Protein AF-A0A0J7MMY6-F1 (afdb_monomer_lite)

Secondary structure (DSSP, 8-state):
---HHHHHHHHHHHHHHHHHHHHHHHHHHHHHHHHTSSS--HHHHHHHHHHHHHHHHHHHHHHHHHHHHHHHS-HHHHHHHHHHHHHHH--

Organism: Lasius niger (NCBI:txid67767)

Foldseek 3Di:
DPDVVLVVVLVVLVVVLVVLVVVLVVLVVVLVVLVPDPDDDPVSVVVNVVSVVSNVVSVVVNVVSLVVSCVSDDPVVNVVVVVVVVVVVVD

Sequence (91 aa):
MANENETLELEKLKERREIILAKVNELISEVRNLVLKEELNDDEKEQLQCLENNIHRKENEISKVTTTIQDMIPVG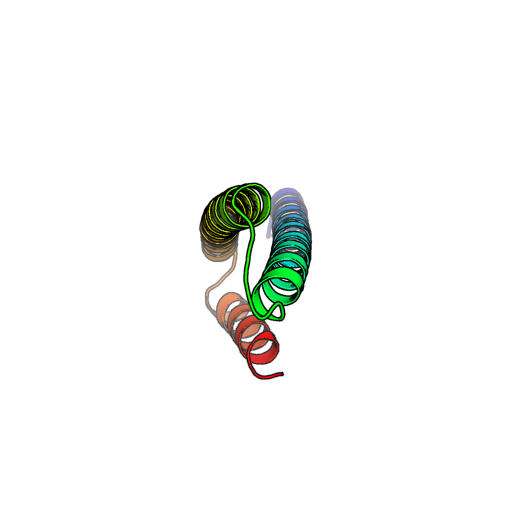ELKQDMDKMDQFQEK

Structure (mmCIF, N/CA/C/O backbone):
data_AF-A0A0J7MMY6-F1
#
_entry.id   AF-A0A0J7MMY6-F1
#
loop_
_atom_site.group_PDB
_atom_site.id
_atom_site.type_symbol
_atom_site.label_atom_id
_atom_site.label_alt_id
_atom_site.label_comp_id
_atom_site.label_asym_id
_atom_site.label_entity_id
_atom_site.label_seq_id
_atom_site.pdbx_PDB_ins_code
_atom_site.Cartn_x
_atom_site.Cartn_y
_atom_site.Cartn_z
_atom_site.occupancy
_atom_site.B_iso_or_equiv
_atom_site.auth_seq_id
_atom_site.auth_comp_id
_atom_site.auth_asym_id
_atom_site.auth_atom_id
_atom_site.pdbx_PDB_model_num
ATOM 1 N N . MET A 1 1 ? 19.129 -1.316 -28.855 1.00 50.06 1 MET A N 1
ATOM 2 C CA . MET A 1 1 ? 19.568 -2.073 -27.668 1.00 50.06 1 MET A CA 1
ATOM 3 C C . MET A 1 1 ? 18.925 -1.379 -26.491 1.00 50.06 1 MET A C 1
ATOM 5 O O . MET A 1 1 ? 19.147 -0.181 -26.377 1.00 50.06 1 MET A O 1
ATOM 9 N N . ALA A 1 2 ? 18.065 -2.061 -25.729 1.00 55.53 2 ALA A N 1
ATOM 10 C CA . ALA A 1 2 ? 17.617 -1.522 -24.445 1.00 55.53 2 ALA A CA 1
ATOM 11 C C . ALA A 1 2 ? 18.878 -1.218 -23.626 1.00 55.53 2 ALA A C 1
ATOM 13 O O . ALA A 1 2 ? 19.798 -2.040 -23.593 1.00 55.53 2 ALA A O 1
ATOM 14 N N . ASN A 1 3 ? 18.984 -0.000 -23.111 1.00 75.00 3 ASN A N 1
ATOM 15 C CA . ASN A 1 3 ? 20.185 0.449 -22.422 1.00 75.00 3 ASN A CA 1
ATOM 16 C C . ASN A 1 3 ? 20.264 -0.310 -21.083 1.00 75.00 3 ASN A C 1
ATOM 18 O O . ASN A 1 3 ? 19.260 -0.384 -20.379 1.00 75.00 3 ASN A O 1
ATOM 22 N N . GLU A 1 4 ? 21.410 -0.893 -20.709 1.00 74.62 4 GLU A N 1
ATOM 23 C CA . GLU A 1 4 ? 21.559 -1.628 -19.429 1.00 74.62 4 GLU A CA 1
ATOM 24 C C . GLU A 1 4 ? 21.081 -0.797 -18.225 1.00 74.62 4 GLU A C 1
ATOM 26 O O . GLU A 1 4 ? 20.520 -1.335 -17.270 1.00 74.62 4 GLU A O 1
ATOM 31 N N . ASN A 1 5 ? 21.221 0.528 -18.315 1.00 78.75 5 ASN A N 1
ATOM 32 C CA . ASN A 1 5 ? 20.703 1.474 -17.330 1.00 78.75 5 ASN A CA 1
ATOM 33 C C . ASN A 1 5 ? 19.170 1.448 -17.203 1.00 78.75 5 ASN A C 1
ATOM 35 O O . ASN A 1 5 ? 18.668 1.451 -16.084 1.00 78.75 5 ASN A O 1
ATOM 39 N N . GLU A 1 6 ? 18.430 1.376 -18.314 1.00 76.94 6 GLU A N 1
ATOM 40 C CA . GLU A 1 6 ? 16.957 1.309 -18.312 1.00 76.94 6 GLU A CA 1
ATOM 41 C C . GLU A 1 6 ? 16.470 -0.013 -17.708 1.00 76.94 6 GLU A C 1
ATOM 43 O O . GLU A 1 6 ? 15.486 -0.045 -16.974 1.00 76.94 6 GLU A O 1
ATOM 48 N N . THR A 1 7 ? 17.206 -1.101 -17.958 1.00 81.06 7 THR A N 1
ATOM 49 C CA . THR A 1 7 ? 16.898 -2.422 -17.387 1.00 81.06 7 THR A CA 1
ATOM 50 C C . THR A 1 7 ? 17.113 -2.431 -15.872 1.00 81.06 7 THR A C 1
ATOM 52 O O . THR A 1 7 ? 16.258 -2.897 -15.123 1.00 81.06 7 THR A O 1
ATOM 55 N N . LEU A 1 8 ? 18.232 -1.873 -15.399 1.00 86.56 8 LEU A N 1
ATOM 56 C CA . LEU A 1 8 ? 18.525 -1.772 -13.968 1.00 86.56 8 LEU A CA 1
ATOM 57 C C . LEU A 1 8 ? 17.532 -0.860 -13.232 1.00 86.56 8 LEU A C 1
ATOM 59 O O . LEU A 1 8 ? 17.164 -1.132 -12.090 1.00 86.56 8 LEU A O 1
ATOM 63 N N . GLU A 1 9 ? 17.120 0.239 -13.859 1.00 87.75 9 GLU A N 1
ATOM 64 C CA . GLU A 1 9 ? 16.152 1.173 -13.285 1.00 87.75 9 GLU A CA 1
ATOM 65 C C . GLU A 1 9 ? 14.753 0.554 -13.178 1.00 87.75 9 GLU A C 1
ATOM 67 O O . GLU A 1 9 ? 14.114 0.672 -12.130 1.00 87.75 9 GLU A O 1
ATOM 72 N N . LEU A 1 10 ? 14.326 -0.199 -14.196 1.00 86.44 10 LEU A N 1
ATOM 73 C CA . LEU A 1 10 ? 13.079 -0.959 -14.170 1.00 86.44 10 LEU A CA 1
ATOM 74 C C . LEU A 1 10 ? 13.044 -1.980 -13.021 1.00 86.44 10 LEU A C 1
ATOM 76 O O . LEU A 1 10 ? 12.053 -2.048 -12.293 1.00 86.44 10 LEU A O 1
ATOM 80 N N . GLU A 1 11 ? 14.118 -2.748 -12.819 1.00 87.88 11 GLU A N 1
ATOM 81 C CA . GLU A 1 11 ? 14.181 -3.734 -11.730 1.00 87.88 11 GLU A CA 1
ATOM 82 C C . GLU A 1 11 ? 14.128 -3.071 -10.346 1.00 87.88 11 GLU A C 1
ATOM 84 O O . GLU A 1 11 ? 13.386 -3.521 -9.474 1.00 87.88 11 GLU A O 1
ATOM 89 N N . LYS A 1 12 ? 14.801 -1.927 -10.159 1.00 89.69 12 LYS A N 1
ATOM 90 C CA . LYS A 1 12 ? 14.696 -1.144 -8.913 1.00 89.69 12 LYS A CA 1
ATOM 91 C C . LYS A 1 12 ? 13.277 -0.642 -8.650 1.00 89.69 12 LYS A C 1
ATOM 93 O O . LYS A 1 12 ? 12.837 -0.602 -7.501 1.00 89.69 12 LYS A O 1
ATOM 98 N N . LEU A 1 13 ? 12.559 -0.225 -9.692 1.00 87.31 13 LEU A N 1
ATOM 99 C CA . LEU A 1 13 ? 11.172 0.222 -9.561 1.00 87.31 13 LEU A CA 1
ATOM 100 C C . LEU A 1 13 ? 10.238 -0.936 -9.192 1.00 87.31 13 LEU A C 1
ATOM 102 O O . LEU A 1 13 ? 9.377 -0.759 -8.327 1.00 87.31 13 LEU A O 1
ATOM 106 N N . LYS A 1 14 ? 10.433 -2.121 -9.783 1.00 86.88 14 LYS A N 1
ATOM 107 C CA . LYS A 1 14 ? 9.686 -3.336 -9.422 1.00 86.88 14 LYS A CA 1
ATOM 108 C C . LYS A 1 14 ? 9.946 -3.752 -7.975 1.00 86.88 14 LYS A C 1
ATOM 110 O O . LYS A 1 14 ? 8.987 -3.937 -7.231 1.00 86.88 14 LYS A O 1
ATOM 115 N N . GLU A 1 15 ? 11.208 -3.799 -7.548 1.00 91.38 15 GLU A N 1
ATOM 116 C CA . GLU A 1 15 ? 11.579 -4.102 -6.158 1.00 91.38 15 GLU A CA 1
ATOM 117 C C . GLU A 1 15 ? 10.941 -3.096 -5.187 1.00 91.38 15 GLU A C 1
ATOM 119 O O . GLU A 1 15 ? 10.333 -3.465 -4.180 1.00 91.38 15 GLU A O 1
ATOM 124 N N . ARG A 1 16 ? 10.984 -1.799 -5.522 1.00 88.94 16 ARG A N 1
ATOM 125 C CA . ARG A 1 16 ? 10.313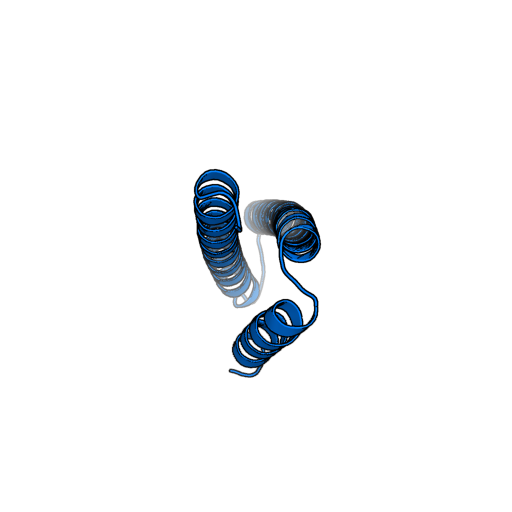 -0.764 -4.729 1.00 88.94 16 ARG A CA 1
ATOM 126 C C . ARG A 1 16 ? 8.804 -1.000 -4.637 1.00 88.94 16 ARG A C 1
ATOM 128 O O . ARG A 1 16 ? 8.244 -0.831 -3.554 1.00 88.94 16 ARG A O 1
ATOM 135 N N . ARG A 1 17 ? 8.141 -1.375 -5.737 1.00 89.00 17 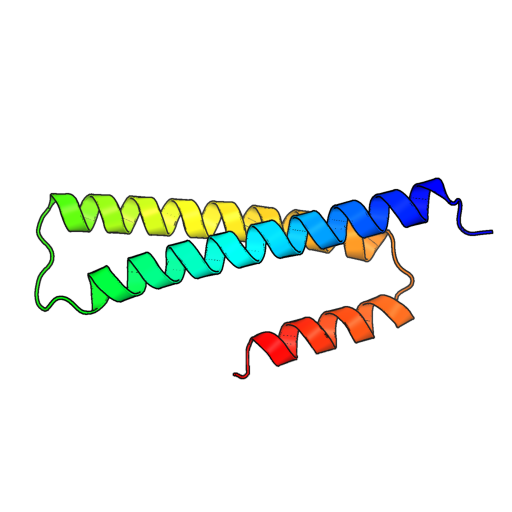ARG A N 1
ATOM 136 C CA . ARG A 1 17 ? 6.704 -1.697 -5.755 1.00 89.00 17 ARG A CA 1
ATOM 137 C C . ARG A 1 17 ? 6.387 -2.850 -4.803 1.00 89.00 17 ARG A C 1
ATOM 139 O O . ARG A 1 17 ? 5.464 -2.719 -4.003 1.00 89.00 17 ARG A O 1
ATOM 146 N N . GLU A 1 18 ? 7.168 -3.927 -4.838 1.00 87.81 18 GLU A N 1
ATOM 147 C CA . GLU A 1 18 ? 6.997 -5.086 -3.949 1.00 87.81 18 GLU A CA 1
ATOM 148 C C . GLU A 1 18 ? 7.156 -4.711 -2.471 1.00 87.81 18 GLU A C 1
ATOM 150 O O . GLU A 1 18 ? 6.319 -5.076 -1.644 1.00 87.81 18 GLU A O 1
ATOM 155 N N . ILE A 1 19 ? 8.160 -3.895 -2.138 1.00 91.00 19 ILE A N 1
ATOM 156 C CA . ILE A 1 19 ? 8.361 -3.392 -0.771 1.00 91.00 19 ILE A CA 1
ATOM 157 C C . ILE A 1 19 ? 7.158 -2.564 -0.297 1.00 91.00 19 ILE A C 1
ATOM 159 O O . ILE A 1 19 ? 6.769 -2.642 0.871 1.00 91.00 19 ILE A O 1
ATOM 163 N N . ILE A 1 20 ? 6.573 -1.733 -1.166 1.00 87.62 20 ILE A N 1
ATOM 164 C CA . ILE A 1 20 ? 5.402 -0.928 -0.797 1.00 87.62 20 ILE A CA 1
ATOM 165 C C . ILE A 1 20 ? 4.171 -1.823 -0.605 1.00 87.62 20 ILE A C 1
ATOM 167 O O . ILE A 1 20 ? 3.454 -1.637 0.376 1.00 87.62 20 ILE A O 1
ATOM 171 N N . LEU A 1 21 ? 3.950 -2.806 -1.483 1.00 87.38 21 LEU A N 1
ATOM 172 C CA . LEU A 1 21 ? 2.855 -3.776 -1.359 1.00 87.38 21 LEU A CA 1
ATOM 173 C C . LEU A 1 21 ? 2.944 -4.575 -0.052 1.00 87.38 21 LEU A C 1
ATOM 175 O O . LEU A 1 21 ? 1.944 -4.713 0.650 1.00 87.38 21 LEU A O 1
ATOM 179 N N . ALA A 1 22 ? 4.144 -5.028 0.324 1.00 88.75 22 ALA A N 1
ATOM 180 C CA . ALA A 1 22 ? 4.368 -5.707 1.599 1.00 88.75 22 ALA A CA 1
ATOM 181 C C . ALA A 1 22 ? 3.948 -4.833 2.795 1.00 88.75 22 ALA A C 1
ATOM 183 O O . ALA A 1 22 ? 3.210 -5.290 3.664 1.00 88.75 22 ALA A O 1
ATOM 184 N N . LYS A 1 23 ? 4.317 -3.546 2.786 1.00 89.44 23 LYS A N 1
ATOM 185 C CA . LYS A 1 23 ? 3.922 -2.586 3.833 1.00 89.44 23 LYS A CA 1
ATOM 186 C C . LYS A 1 23 ? 2.417 -2.338 3.877 1.00 89.44 23 LYS A C 1
ATOM 188 O O . LYS A 1 23 ? 1.860 -2.174 4.955 1.00 89.44 23 LYS A O 1
ATOM 193 N N . VAL A 1 24 ? 1.742 -2.297 2.727 1.00 89.25 24 VAL A N 1
ATOM 194 C CA . VAL A 1 24 ? 0.273 -2.192 2.695 1.00 89.25 24 VAL A CA 1
ATOM 195 C C . VAL A 1 24 ? -0.363 -3.418 3.345 1.00 89.25 24 VAL A C 1
ATOM 197 O O . VAL A 1 24 ? -1.269 -3.265 4.158 1.00 89.25 24 VAL A O 1
ATOM 200 N N . ASN A 1 25 ? 0.145 -4.619 3.064 1.00 86.31 25 ASN A N 1
ATOM 201 C CA . ASN A 1 25 ? -0.359 -5.851 3.673 1.00 86.31 25 ASN A CA 1
ATOM 202 C C . ASN A 1 25 ? -0.145 -5.897 5.196 1.00 86.31 25 ASN A C 1
ATOM 204 O O . ASN A 1 25 ? -1.021 -6.376 5.921 1.00 86.31 25 ASN A O 1
ATOM 208 N N . GLU A 1 26 ? 0.978 -5.374 5.694 1.00 91.38 26 GLU A N 1
ATOM 209 C CA . GLU A 1 26 ? 1.216 -5.193 7.134 1.00 91.38 26 GLU A CA 1
ATOM 210 C C . GLU A 1 26 ? 0.164 -4.261 7.752 1.00 91.38 26 GLU A C 1
ATOM 212 O O . GLU A 1 26 ? -0.523 -4.650 8.697 1.00 91.38 26 GLU A O 1
ATOM 217 N N . LEU A 1 27 ? -0.055 -3.082 7.157 1.00 89.94 27 LEU A N 1
ATOM 218 C CA . LEU A 1 27 ? -1.057 -2.118 7.631 1.00 89.94 27 LEU A CA 1
ATOM 219 C C . LEU A 1 27 ? -2.482 -2.692 7.599 1.00 89.94 27 LEU A C 1
ATOM 221 O O . LEU A 1 27 ? -3.243 -2.508 8.545 1.00 89.94 27 LEU A O 1
ATOM 225 N N . ILE A 1 28 ? -2.846 -3.428 6.545 1.00 88.88 28 ILE A N 1
ATOM 226 C CA . ILE A 1 28 ? -4.141 -4.122 6.456 1.00 88.88 28 ILE A CA 1
ATOM 227 C C . ILE A 1 28 ? -4.279 -5.158 7.576 1.00 88.88 28 ILE A C 1
ATOM 229 O O . ILE A 1 28 ? -5.360 -5.315 8.142 1.00 88.88 28 ILE A O 1
ATOM 233 N N . SER A 1 29 ? -3.201 -5.866 7.914 1.00 90.12 29 SER A N 1
ATOM 234 C CA . SER A 1 29 ? -3.209 -6.840 9.009 1.00 90.12 29 SER A CA 1
ATOM 235 C C . SER A 1 29 ? -3.436 -6.159 10.363 1.00 90.12 29 SER A C 1
ATOM 237 O O . SER A 1 29 ? -4.210 -6.659 11.178 1.00 90.12 29 SER A O 1
ATOM 239 N N . GLU A 1 30 ? -2.841 -4.985 10.582 1.00 90.88 30 GLU A N 1
ATOM 240 C CA . GLU A 1 30 ? -3.090 -4.165 11.774 1.00 90.88 30 GLU A CA 1
ATOM 241 C C . GLU A 1 30 ? -4.539 -3.663 11.841 1.00 90.88 30 GLU A C 1
ATOM 243 O O . GLU A 1 30 ? -5.183 -3.787 12.885 1.00 90.88 30 GLU A O 1
ATOM 248 N N . VAL A 1 31 ? -5.095 -3.188 10.720 1.00 90.62 31 VAL A N 1
ATOM 249 C CA . VAL A 1 31 ? -6.510 -2.790 10.628 1.00 90.62 31 VAL A CA 1
ATOM 250 C C . VAL A 1 31 ? -7.433 -3.964 10.950 1.00 90.62 31 VAL A C 1
ATOM 252 O O . VAL A 1 31 ? -8.358 -3.814 11.746 1.00 90.62 31 VAL A O 1
ATOM 255 N N . ARG A 1 32 ? -7.172 -5.155 10.394 1.00 88.56 32 ARG A N 1
ATOM 256 C CA . ARG A 1 32 ? -7.959 -6.367 10.683 1.00 88.56 32 ARG A CA 1
ATOM 257 C C . ARG A 1 32 ? -7.966 -6.689 12.176 1.00 88.56 32 ARG A C 1
ATOM 259 O O . ARG A 1 32 ? -9.023 -6.994 12.715 1.00 88.56 32 ARG A O 1
ATOM 266 N N . ASN A 1 33 ? -6.824 -6.573 12.854 1.00 88.94 33 ASN A N 1
ATOM 267 C CA . ASN A 1 33 ? -6.739 -6.818 14.296 1.00 88.94 33 ASN A CA 1
ATOM 268 C C . ASN A 1 33 ? -7.579 -5.833 15.120 1.00 88.94 33 ASN A C 1
ATOM 270 O O . ASN A 1 33 ? -8.122 -6.221 16.153 1.00 88.94 33 ASN A O 1
ATOM 274 N N . LEU A 1 34 ? -7.692 -4.576 14.680 1.00 88.81 34 LEU A N 1
ATOM 275 C CA . LEU A 1 34 ? -8.557 -3.591 15.329 1.00 88.81 34 LEU A CA 1
ATOM 276 C C . LEU A 1 34 ? -10.036 -3.887 15.053 1.00 88.81 34 LEU A C 1
ATOM 278 O O . LEU A 1 34 ? -10.820 -3.962 15.989 1.00 88.81 34 LEU A O 1
ATOM 282 N N . VAL A 1 35 ? -10.413 -4.144 13.799 1.00 85.94 35 VAL A N 1
ATOM 283 C CA . VAL A 1 35 ? -11.816 -4.379 13.401 1.00 85.94 35 VAL A CA 1
ATOM 284 C C . VAL A 1 35 ? -12.403 -5.675 13.991 1.00 85.94 35 VAL A C 1
ATOM 286 O O . VAL A 1 35 ? -13.618 -5.798 14.104 1.00 85.94 35 VAL A O 1
ATOM 289 N N . LEU A 1 36 ? -11.569 -6.634 14.411 1.00 87.94 36 LEU A N 1
ATOM 290 C CA . LEU A 1 36 ? -12.016 -7.845 15.117 1.00 87.94 36 LEU A CA 1
ATOM 291 C C . LEU A 1 36 ? -12.476 -7.596 16.566 1.00 87.94 36 LEU A C 1
ATOM 293 O O . LEU A 1 36 ? -13.027 -8.508 17.185 1.00 87.94 36 LEU A O 1
ATOM 297 N N . LYS A 1 37 ? -12.244 -6.406 17.127 1.00 87.94 37 LYS A N 1
ATOM 298 C CA . LYS A 1 37 ? -12.713 -6.042 18.471 1.00 87.94 37 LYS A CA 1
ATOM 299 C C . LYS A 1 37 ? -14.191 -5.649 18.426 1.00 87.94 37 LYS A C 1
ATOM 301 O O . LYS A 1 37 ? -14.621 -4.968 17.503 1.00 87.94 37 LYS A O 1
ATOM 306 N N . GLU A 1 38 ? -14.958 -6.049 19.442 1.00 84.38 38 GLU A N 1
ATOM 307 C CA . GLU A 1 38 ? -16.386 -5.695 19.549 1.00 84.38 38 GLU A CA 1
ATOM 308 C C . GLU A 1 38 ? -16.600 -4.181 19.716 1.00 84.38 38 GLU A C 1
ATOM 310 O O . GLU A 1 38 ? -17.526 -3.623 19.132 1.00 84.38 38 GLU A O 1
ATOM 315 N N . GLU A 1 39 ? -15.717 -3.509 20.459 1.00 90.06 39 GLU A N 1
ATOM 316 C CA . GLU A 1 39 ? -15.691 -2.054 20.611 1.00 90.06 39 GLU A CA 1
ATOM 317 C 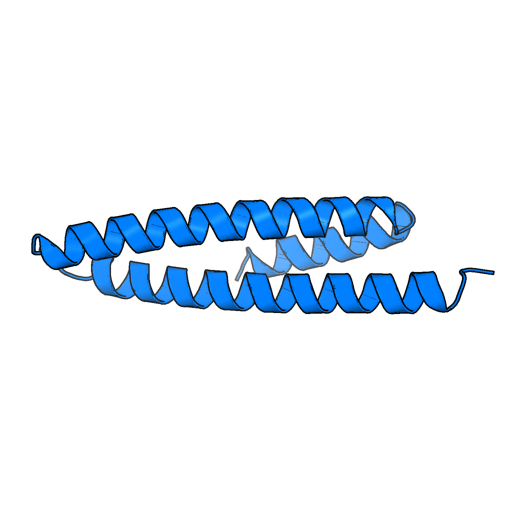C . GLU A 1 39 ? -14.247 -1.544 20.584 1.00 90.06 39 GLU A C 1
ATOM 319 O O . GLU A 1 39 ? -13.337 -2.186 21.113 1.00 90.06 39 GLU A O 1
ATOM 324 N N . LEU A 1 40 ? -14.054 -0.371 19.976 1.00 91.31 40 LEU A N 1
ATOM 325 C CA . LEU A 1 40 ? -12.787 0.357 19.979 1.00 91.31 40 LEU A CA 1
ATOM 326 C C . LEU A 1 40 ? -12.844 1.491 21.001 1.00 91.31 40 LEU A C 1
ATOM 328 O O . LEU A 1 40 ? -13.798 2.279 21.008 1.00 91.31 40 LEU A O 1
ATOM 332 N N . ASN A 1 41 ? -11.802 1.616 21.817 1.00 93.31 41 ASN A N 1
ATOM 333 C CA . ASN A 1 41 ? -11.600 2.809 22.636 1.00 93.31 41 ASN A CA 1
ATOM 334 C C . ASN A 1 41 ? -11.111 3.997 21.778 1.00 93.31 41 ASN A C 1
ATOM 336 O O . ASN A 1 41 ? -10.870 3.860 20.578 1.00 93.31 41 ASN A O 1
ATOM 340 N N . ASP A 1 42 ? -11.012 5.189 22.367 1.00 94.75 42 ASP A N 1
ATOM 341 C CA . ASP A 1 42 ? -10.690 6.400 21.602 1.00 94.75 42 ASP A CA 1
ATOM 342 C C . ASP A 1 42 ? -9.259 6.392 21.036 1.00 94.75 42 ASP A C 1
ATOM 344 O O . ASP A 1 42 ? -9.071 6.792 19.886 1.00 94.75 42 ASP A O 1
ATOM 348 N N . ASP A 1 43 ? -8.289 5.830 21.764 1.00 94.38 43 ASP A N 1
ATOM 349 C CA . ASP A 1 43 ? -6.913 5.656 21.276 1.00 94.38 43 ASP A CA 1
ATOM 350 C C . ASP A 1 43 ? -6.874 4.695 20.072 1.00 94.38 43 ASP A C 1
ATOM 352 O O . ASP A 1 43 ? -6.170 4.919 19.089 1.00 94.38 43 ASP A O 1
ATOM 356 N N . GLU A 1 44 ? -7.673 3.627 20.112 1.00 93.06 44 GLU A N 1
ATOM 357 C CA . GLU A 1 44 ? -7.776 2.644 19.031 1.00 93.06 44 GLU A CA 1
ATOM 358 C C . GLU A 1 44 ? -8.493 3.199 17.794 1.00 93.06 44 GLU A C 1
ATOM 360 O O . GLU A 1 44 ? -8.149 2.828 16.671 1.00 93.06 44 GLU A O 1
ATOM 365 N N . LYS A 1 45 ? -9.458 4.111 17.967 1.00 92.44 45 LYS A N 1
ATOM 366 C CA . LYS A 1 45 ? -10.076 4.844 16.847 1.00 92.44 45 LYS A CA 1
ATOM 367 C C . LYS A 1 45 ? -9.077 5.796 16.195 1.00 92.44 45 LYS A C 1
ATOM 369 O O . LYS A 1 45 ? -9.012 5.855 14.968 1.00 92.44 45 LYS A O 1
ATOM 374 N N . GLU A 1 46 ? -8.284 6.512 16.992 1.00 94.38 46 GLU A N 1
ATOM 375 C CA . GLU A 1 46 ? -7.224 7.381 16.473 1.00 94.38 46 GLU A CA 1
ATOM 376 C C . GLU A 1 46 ? -6.150 6.561 15.743 1.00 94.38 46 GLU A C 1
ATOM 378 O O . GLU A 1 46 ? -5.726 6.922 14.640 1.00 94.38 46 GLU A O 1
ATOM 383 N N . GLN A 1 47 ? -5.776 5.402 16.297 1.00 92.94 47 GLN A N 1
ATOM 384 C CA . GLN A 1 47 ? -4.889 4.449 15.636 1.00 92.94 47 GLN A CA 1
ATOM 385 C C . GLN A 1 47 ? -5.476 3.969 14.303 1.00 92.94 47 GLN A C 1
ATOM 387 O O . GLN A 1 47 ? -4.770 3.991 13.293 1.00 92.94 47 GLN A O 1
ATOM 392 N N . LEU A 1 48 ? -6.754 3.578 14.266 1.00 92.62 48 LEU A N 1
ATOM 393 C CA . LEU A 1 48 ? -7.426 3.142 13.041 1.00 92.62 48 LEU A CA 1
ATOM 394 C C . LEU A 1 48 ? -7.389 4.238 11.969 1.00 92.62 48 LEU A C 1
ATOM 396 O O . LEU A 1 48 ? -7.001 3.975 10.832 1.00 92.62 48 LEU A O 1
ATOM 400 N N . GLN A 1 49 ? -7.681 5.483 12.345 1.00 92.56 49 GLN A N 1
ATOM 401 C CA . GLN A 1 49 ? -7.624 6.618 11.426 1.00 92.56 49 GLN A CA 1
ATOM 402 C C . GLN A 1 49 ? -6.195 6.901 10.928 1.00 92.56 49 GLN A C 1
ATOM 404 O O . GLN A 1 49 ? -5.988 7.282 9.771 1.00 92.56 49 GLN A O 1
ATOM 409 N N . CYS A 1 50 ? -5.176 6.692 11.764 1.00 95.06 50 CYS A N 1
ATOM 410 C CA . CYS A 1 50 ? -3.780 6.782 11.334 1.00 95.06 50 CYS A CA 1
ATOM 411 C C . CYS A 1 50 ? -3.414 5.673 10.335 1.00 95.06 50 CYS A C 1
ATOM 413 O O . CYS A 1 50 ? -2.722 5.944 9.349 1.00 95.06 50 CYS A O 1
ATOM 415 N N . LEU A 1 51 ? -3.893 4.447 10.559 1.00 93.44 51 LEU A N 1
ATOM 416 C CA . LEU A 1 51 ? -3.679 3.317 9.655 1.00 93.44 51 LEU A CA 1
ATOM 417 C C . LEU A 1 51 ? -4.353 3.542 8.300 1.00 93.44 51 LEU A C 1
ATOM 419 O O . LEU A 1 51 ? -3.694 3.372 7.277 1.00 93.44 51 LEU A O 1
ATOM 423 N N . GLU A 1 52 ? -5.601 4.014 8.276 1.00 91.69 52 GLU A N 1
ATOM 424 C CA . GLU A 1 52 ? -6.313 4.369 7.040 1.00 91.69 52 GLU A CA 1
ATOM 425 C C . GLU A 1 52 ? -5.545 5.414 6.222 1.00 91.69 52 GLU A C 1
ATOM 427 O O . GLU A 1 52 ? -5.296 5.233 5.027 1.00 91.69 52 GLU A O 1
ATOM 432 N N . ASN A 1 53 ? -5.077 6.482 6.875 1.00 92.88 53 ASN A N 1
ATOM 433 C CA . ASN A 1 53 ? -4.273 7.514 6.222 1.00 92.88 53 ASN A CA 1
ATOM 434 C C . ASN A 1 53 ? -2.951 6.962 5.663 1.00 92.88 53 ASN A C 1
ATOM 436 O O . ASN A 1 53 ? -2.501 7.377 4.588 1.00 92.88 53 ASN A O 1
ATOM 440 N N . ASN A 1 54 ? -2.309 6.038 6.379 1.00 93.88 54 ASN A N 1
ATOM 441 C CA . ASN A 1 54 ? -1.073 5.403 5.930 1.00 93.88 54 ASN A CA 1
ATOM 442 C C . ASN A 1 54 ? -1.306 4.475 4.735 1.00 93.88 54 ASN A C 1
ATOM 444 O O . ASN A 1 54 ? -0.536 4.547 3.774 1.00 93.88 54 ASN A O 1
ATOM 448 N N . ILE A 1 55 ? -2.372 3.669 4.756 1.00 91.38 55 ILE A N 1
ATOM 449 C CA . ILE A 1 55 ? -2.773 2.817 3.630 1.00 91.38 55 ILE A CA 1
ATOM 450 C C . ILE A 1 55 ? -3.013 3.688 2.399 1.00 91.38 55 ILE A C 1
ATOM 452 O O . ILE A 1 55 ? -2.364 3.480 1.377 1.00 91.38 55 ILE A O 1
ATOM 456 N N . HIS A 1 56 ? -3.810 4.751 2.525 1.00 90.31 56 HIS A N 1
ATOM 457 C CA . HIS A 1 56 ? -4.108 5.636 1.401 1.00 90.31 56 HIS A CA 1
ATOM 458 C C . HIS A 1 56 ? -2.849 6.295 0.807 1.00 90.31 56 HIS A C 1
ATOM 460 O O . HIS A 1 56 ? -2.681 6.417 -0.410 1.00 90.31 56 HIS A O 1
ATOM 466 N N . ARG A 1 57 ? -1.895 6.708 1.651 1.00 93.81 57 ARG A N 1
ATOM 467 C CA . ARG A 1 57 ? -0.599 7.229 1.178 1.00 93.81 57 ARG A CA 1
ATOM 468 C C . ARG A 1 57 ? 0.203 6.175 0.417 1.00 93.81 57 ARG A C 1
ATOM 470 O O . ARG A 1 57 ? 0.854 6.516 -0.571 1.00 93.81 57 ARG A O 1
ATOM 477 N N . LYS A 1 58 ? 0.175 4.920 0.864 1.00 89.50 58 LYS A N 1
ATOM 478 C CA . LYS A 1 58 ? 0.894 3.812 0.226 1.00 89.50 58 LYS A CA 1
ATOM 479 C C . LYS A 1 58 ? 0.246 3.380 -1.086 1.00 89.50 58 LYS A C 1
ATOM 481 O O . LYS A 1 58 ? 0.974 3.162 -2.049 1.00 89.50 58 LYS A O 1
ATOM 486 N N . GLU A 1 59 ? -1.080 3.370 -1.173 1.00 87.25 59 GLU A N 1
ATOM 487 C CA . G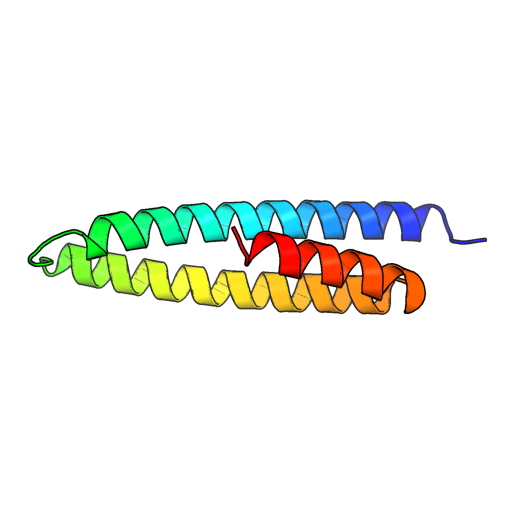LU A 1 59 ? -1.817 3.158 -2.427 1.00 87.25 59 GLU A CA 1
ATOM 488 C C . GLU A 1 59 ? -1.437 4.201 -3.485 1.00 87.25 59 GLU A C 1
ATOM 490 O O . GLU A 1 59 ? -1.127 3.859 -4.626 1.00 87.25 59 GLU A O 1
ATOM 495 N N . ASN A 1 60 ? -1.350 5.475 -3.089 1.00 88.31 60 ASN A N 1
ATOM 496 C CA . ASN A 1 60 ? -0.878 6.543 -3.971 1.00 88.31 60 ASN A CA 1
ATOM 497 C C . ASN A 1 60 ? 0.583 6.339 -4.419 1.00 88.31 60 ASN A C 1
ATOM 499 O O . ASN A 1 60 ? 0.941 6.679 -5.548 1.00 88.31 60 ASN A O 1
ATOM 503 N N . GLU A 1 61 ? 1.447 5.800 -3.553 1.00 89.19 61 GLU A N 1
ATOM 504 C CA . GLU A 1 61 ? 2.833 5.466 -3.908 1.00 89.19 61 GLU A CA 1
ATOM 505 C C . GLU A 1 61 ? 2.891 4.305 -4.915 1.00 89.19 61 GLU A C 1
ATOM 507 O O . GLU A 1 61 ? 3.610 4.404 -5.910 1.00 89.19 61 GLU A O 1
ATOM 512 N N . ILE A 1 62 ? 2.088 3.254 -4.708 1.00 87.69 62 ILE A N 1
ATOM 513 C CA . ILE A 1 62 ? 1.954 2.117 -5.634 1.00 87.69 62 ILE A CA 1
ATOM 514 C C . ILE A 1 62 ? 1.455 2.596 -6.988 1.00 87.69 62 ILE A C 1
ATOM 516 O O . ILE A 1 62 ? 2.022 2.207 -8.006 1.00 87.69 62 ILE A O 1
ATOM 520 N N . SER A 1 63 ? 0.432 3.452 -7.006 1.00 86.00 63 SER A N 1
ATOM 521 C CA . SER A 1 63 ? -0.123 4.013 -8.236 1.00 86.00 63 SER A CA 1
ATOM 522 C C . SER A 1 63 ? 0.963 4.719 -9.051 1.00 86.00 63 SER A C 1
ATOM 524 O O . SER A 1 63 ? 1.178 4.371 -10.208 1.00 86.00 63 SER A O 1
ATOM 526 N N . LYS A 1 64 ? 1.739 5.612 -8.419 1.00 85.81 64 LYS A N 1
ATOM 527 C CA . LYS A 1 64 ? 2.841 6.333 -9.077 1.00 85.81 64 LYS A CA 1
ATOM 528 C C . LYS A 1 64 ? 3.924 5.400 -9.610 1.00 85.81 64 LYS A C 1
ATOM 530 O O . LYS A 1 64 ? 4.297 5.520 -10.770 1.00 85.81 64 LYS A O 1
ATOM 535 N N . VAL A 1 65 ? 4.423 4.484 -8.775 1.00 85.56 65 VAL A N 1
ATOM 536 C CA . VAL A 1 65 ? 5.479 3.540 -9.181 1.00 85.56 65 VAL A CA 1
ATOM 537 C C . VAL A 1 65 ? 4.984 2.634 -10.305 1.00 85.56 65 VAL A C 1
ATOM 539 O O . VAL A 1 65 ? 5.723 2.382 -11.249 1.00 85.56 65 VAL A O 1
ATOM 542 N N . THR A 1 66 ? 3.726 2.196 -10.236 1.00 84.00 66 THR A N 1
ATOM 543 C CA . THR A 1 66 ? 3.105 1.395 -11.290 1.00 84.00 66 THR A CA 1
ATOM 544 C C . THR A 1 66 ? 3.079 2.184 -12.586 1.00 84.00 66 THR A C 1
ATOM 546 O O . THR A 1 66 ? 3.666 1.693 -13.538 1.00 84.00 66 THR A O 1
ATOM 549 N N . THR A 1 67 ? 2.524 3.404 -12.617 1.00 84.75 67 THR A N 1
ATOM 550 C CA . THR A 1 67 ? 2.515 4.260 -13.821 1.00 84.75 67 THR A CA 1
ATOM 551 C C . THR A 1 67 ? 3.913 4.429 -14.411 1.00 84.75 67 THR A C 1
ATOM 553 O O . THR A 1 67 ? 4.094 4.192 -15.599 1.00 84.75 67 THR A O 1
ATOM 556 N N . THR A 1 68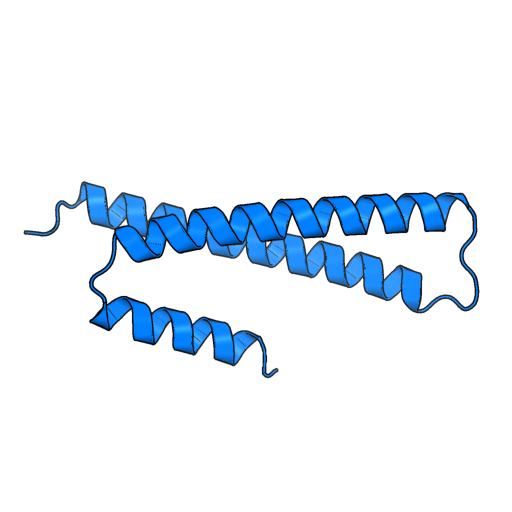 ? 4.920 4.736 -13.584 1.00 83.06 68 THR A N 1
ATOM 557 C CA . THR A 1 68 ? 6.307 4.872 -14.057 1.00 83.06 68 THR A CA 1
ATOM 558 C C . THR A 1 68 ? 6.838 3.581 -14.678 1.00 83.06 68 THR A C 1
ATOM 560 O O . THR A 1 68 ? 7.490 3.636 -15.714 1.00 83.06 68 THR A O 1
ATOM 563 N N . ILE A 1 69 ? 6.538 2.416 -14.094 1.00 83.81 69 ILE A N 1
ATOM 564 C CA . ILE A 1 69 ? 6.877 1.126 -14.704 1.00 83.81 69 ILE A CA 1
ATOM 565 C C . ILE A 1 69 ? 6.169 0.992 -16.057 1.00 83.81 69 ILE A C 1
ATOM 567 O O . ILE A 1 69 ? 6.838 0.679 -17.033 1.00 83.81 69 ILE A O 1
ATOM 571 N N . GLN A 1 70 ? 4.860 1.266 -16.149 1.00 79.50 70 GLN A N 1
ATOM 572 C CA . GLN A 1 70 ? 4.106 1.100 -17.405 1.00 79.50 70 GLN A CA 1
ATOM 573 C C . GLN A 1 70 ? 4.654 1.965 -18.542 1.00 79.50 70 GLN A C 1
ATOM 575 O O . GLN A 1 70 ? 4.669 1.515 -19.684 1.00 79.50 70 GLN A O 1
ATOM 580 N N . ASP A 1 71 ? 5.147 3.162 -18.224 1.00 82.50 71 ASP A N 1
ATOM 581 C CA . ASP A 1 71 ? 5.766 4.069 -19.194 1.00 82.50 71 ASP A CA 1
ATOM 582 C C . ASP A 1 71 ? 7.128 3.558 -19.708 1.00 82.50 71 ASP A C 1
ATOM 584 O O . ASP A 1 71 ? 7.580 3.965 -20.780 1.00 82.50 71 ASP A O 1
ATOM 588 N N . MET A 1 72 ? 7.787 2.663 -18.963 1.00 82.12 72 MET A N 1
ATOM 589 C CA . MET A 1 72 ? 9.117 2.125 -19.277 1.00 82.12 72 MET A CA 1
ATOM 590 C C . MET A 1 72 ? 9.096 0.770 -20.001 1.00 82.12 72 MET A C 1
ATOM 592 O O . MET A 1 72 ? 10.115 0.395 -20.582 1.00 82.12 72 MET A O 1
ATOM 596 N N . ILE A 1 73 ? 7.979 0.030 -19.989 1.00 73.19 73 ILE A N 1
ATOM 597 C CA . ILE A 1 73 ? 7.871 -1.290 -20.643 1.00 73.19 73 ILE A CA 1
ATOM 598 C C . ILE A 1 73 ? 6.993 -1.265 -21.902 1.00 73.19 73 ILE A C 1
ATOM 600 O O . ILE A 1 73 ? 5.966 -0.588 -21.943 1.00 73.19 73 ILE A O 1
ATOM 604 N N . PRO A 1 74 ? 7.333 -2.057 -22.940 1.00 74.25 74 PRO A N 1
ATOM 605 C CA . PRO A 1 74 ? 6.453 -2.260 -24.086 1.00 74.25 74 PRO A CA 1
ATOM 606 C C . PRO A 1 74 ? 5.090 -2.825 -23.654 1.00 74.25 74 PRO A C 1
ATOM 608 O O . PRO A 1 74 ? 5.016 -3.734 -22.828 1.00 74.25 74 PRO A O 1
ATOM 611 N N . VAL A 1 75 ? 4.003 -2.364 -24.286 1.00 70.25 75 VAL A N 1
ATOM 612 C CA . VAL A 1 75 ? 2.603 -2.742 -23.971 1.00 70.25 75 VAL A CA 1
ATOM 613 C C . VAL A 1 75 ? 2.374 -4.265 -23.880 1.00 70.25 75 VAL A C 1
ATOM 615 O O . VAL A 1 75 ? 1.531 -4.724 -23.111 1.00 70.25 75 VAL A O 1
ATOM 618 N N . GLY A 1 76 ? 3.130 -5.068 -24.639 1.00 60.78 76 GLY A N 1
ATOM 619 C CA . GLY A 1 76 ? 3.051 -6.534 -24.598 1.00 60.78 76 GLY A CA 1
ATOM 620 C C . GLY A 1 76 ? 3.546 -7.164 -23.288 1.00 60.78 76 GLY A C 1
ATOM 621 O O . GLY A 1 76 ? 2.965 -8.149 -22.838 1.00 60.78 76 GLY A O 1
ATOM 622 N N . GLU A 1 77 ? 4.572 -6.588 -22.659 1.00 63.38 77 GLU A N 1
ATOM 623 C CA . GLU A 1 77 ? 5.117 -7.037 -21.368 1.00 63.38 77 GLU A CA 1
ATOM 624 C C . GLU A 1 77 ? 4.284 -6.505 -20.196 1.00 63.38 77 GLU A C 1
ATOM 626 O O . GLU A 1 77 ? 4.090 -7.200 -19.198 1.00 63.38 77 GLU A O 1
ATOM 631 N N . LEU A 1 78 ? 3.697 -5.315 -20.363 1.00 65.75 78 LEU A N 1
ATOM 632 C CA . LEU A 1 78 ? 2.788 -4.709 -19.395 1.00 65.75 78 LEU A CA 1
ATOM 633 C C . LEU A 1 78 ? 1.562 -5.586 -19.109 1.00 65.75 78 LEU A C 1
ATOM 635 O O . LEU A 1 78 ? 1.169 -5.739 -17.955 1.00 65.75 78 LEU A O 1
ATOM 639 N N . LYS A 1 79 ? 0.986 -6.202 -20.148 1.00 67.75 79 LYS A N 1
ATOM 640 C CA . LYS A 1 79 ? -0.189 -7.070 -20.004 1.00 67.75 79 LYS A CA 1
ATOM 641 C C . LYS A 1 79 ? 0.083 -8.271 -19.088 1.00 67.75 79 LYS A C 1
ATOM 643 O O . LYS A 1 79 ? -0.736 -8.579 -18.234 1.00 67.75 79 LYS A O 1
ATOM 648 N N . GLN A 1 80 ? 1.250 -8.903 -19.213 1.00 63.31 80 GLN A N 1
ATOM 649 C CA . GLN A 1 80 ? 1.617 -10.051 -18.374 1.00 63.31 80 GLN A CA 1
ATOM 650 C C . GLN A 1 80 ? 1.876 -9.664 -16.912 1.00 63.31 80 GLN A C 1
ATOM 652 O O . GLN A 1 80 ? 1.630 -10.469 -16.015 1.00 63.31 80 GLN A O 1
ATOM 657 N N . ASP A 1 81 ? 2.395 -8.460 -16.661 1.00 64.88 81 ASP A N 1
ATOM 658 C CA . ASP A 1 81 ? 2.622 -7.953 -15.302 1.00 64.88 81 ASP A CA 1
ATOM 659 C C . ASP A 1 81 ? 1.302 -7.552 -14.619 1.00 64.88 81 ASP A C 1
ATOM 661 O O . ASP A 1 81 ? 1.105 -7.840 -13.439 1.00 64.88 81 ASP A O 1
ATOM 665 N N . MET A 1 82 ? 0.359 -6.973 -15.376 1.00 63.84 82 MET A N 1
ATOM 666 C CA . MET A 1 82 ? -1.005 -6.697 -14.905 1.00 63.84 82 MET A CA 1
ATOM 667 C C . MET A 1 82 ? -1.765 -7.983 -14.561 1.00 63.84 82 MET A C 1
ATOM 669 O O . MET A 1 82 ? -2.304 -8.087 -13.463 1.00 63.84 82 MET A O 1
ATOM 673 N N . ASP A 1 83 ? -1.714 -8.997 -15.431 1.00 71.06 83 ASP A N 1
ATOM 674 C CA . ASP A 1 83 ? -2.369 -10.289 -15.182 1.00 71.06 83 ASP A CA 1
ATOM 675 C C . ASP A 1 83 ? -1.834 -10.976 -13.901 1.00 71.06 83 ASP A C 1
ATOM 677 O O . ASP A 1 83 ? -2.566 -11.685 -13.210 1.00 71.06 83 ASP A O 1
ATOM 681 N N . LYS A 1 84 ? -0.557 -10.761 -13.539 1.00 66.06 84 LYS A N 1
ATOM 682 C CA . LYS A 1 84 ? 0.013 -11.253 -12.270 1.00 66.06 84 LYS A CA 1
ATOM 683 C C . LYS A 1 84 ? -0.518 -10.496 -11.056 1.00 66.06 84 LYS A C 1
ATOM 685 O O . LYS A 1 84 ? -0.761 -11.122 -10.029 1.00 66.06 84 LYS A O 1
ATOM 690 N N . MET A 1 85 ? -0.679 -9.177 -11.155 1.00 63.62 85 MET A N 1
ATOM 691 C CA . MET A 1 85 ? -1.241 -8.356 -10.076 1.00 63.62 85 MET A CA 1
ATOM 692 C C . MET A 1 85 ? -2.696 -8.743 -9.781 1.00 63.62 85 MET A C 1
ATOM 694 O O . MET A 1 85 ? -3.052 -8.878 -8.612 1.00 63.62 85 MET A O 1
ATOM 698 N N . ASP A 1 86 ? -3.494 -9.012 -10.816 1.00 59.44 86 ASP A N 1
ATOM 699 C CA . ASP A 1 86 ? -4.886 -9.457 -10.662 1.00 59.44 86 ASP A CA 1
ATOM 700 C C . ASP A 1 86 ? -4.974 -10.839 -9.982 1.00 59.44 86 ASP A C 1
ATOM 702 O O . ASP A 1 86 ? -5.791 -11.048 -9.086 1.00 59.44 86 ASP A O 1
ATOM 706 N N . GLN A 1 87 ? -4.060 -11.767 -10.293 1.00 54.69 87 GLN A N 1
ATOM 707 C CA . GLN A 1 87 ? -3.996 -13.077 -9.620 1.00 54.69 87 GLN A CA 1
ATOM 708 C C . GLN A 1 87 ? -3.628 -13.008 -8.132 1.00 54.69 87 GLN A C 1
ATOM 710 O O . GLN A 1 87 ? -3.972 -13.919 -7.376 1.00 54.69 87 GLN A O 1
ATOM 715 N N . PHE A 1 88 ? -2.922 -11.963 -7.695 1.00 51.03 88 PHE A N 1
ATOM 716 C CA . PHE A 1 88 ? -2.649 -11.741 -6.274 1.00 51.03 88 PHE A CA 1
ATOM 717 C C . PHE A 1 88 ? -3.872 -11.207 -5.512 1.00 51.03 88 PHE A C 1
ATOM 719 O O . PHE A 1 88 ? -3.888 -11.310 -4.289 1.00 51.03 88 PHE A O 1
ATOM 726 N N . GLN A 1 89 ? -4.886 -10.672 -6.203 1.00 41.81 89 GLN A N 1
ATOM 727 C CA . GLN A 1 89 ? -6.135 -10.201 -5.592 1.00 41.81 89 GLN A CA 1
ATOM 728 C C . GLN A 1 89 ? -7.211 -11.296 -5.476 1.00 41.81 89 GLN A C 1
ATOM 730 O O . GLN A 1 89 ? -8.114 -11.166 -4.654 1.00 41.81 89 GLN A O 1
ATOM 735 N N . GLU A 1 90 ? -7.116 -12.383 -6.253 1.00 42.34 90 GLU A N 1
ATOM 736 C CA . GLU A 1 90 ? -8.086 -13.496 -6.246 1.00 42.34 90 GLU A CA 1
ATOM 737 C C . GLU A 1 90 ? -7.777 -14.638 -5.242 1.00 42.34 90 GLU A C 1
ATOM 739 O O . GLU A 1 90 ? -8.439 -15.678 -5.279 1.00 42.34 90 GLU A O 1
ATOM 744 N N . LYS A 1 91 ? -6.809 -14.485 -4.325 1.00 40.34 91 LYS A N 1
ATOM 745 C CA . LYS A 1 91 ? -6.510 -15.467 -3.255 1.00 40.34 91 LYS A CA 1
ATOM 746 C C . LYS A 1 91 ? -6.704 -14.891 -1.860 1.00 40.34 91 LYS A C 1
ATOM 748 O O . LYS A 1 91 ? -7.156 -15.669 -0.990 1.00 40.34 91 LYS A O 1
#

pLDDT: mean 81.72, std 13.33, range [40.34, 95.06]

Radius of gyration: 17.12 Å; chains: 1; bounding box: 38×23×50 Å